Protein AF-A0A842R1Y4-F1 (afdb_monomer)

Mean predicted aligned error: 9.22 Å

Sequence (142 aa):
MKRRVLEKMHEFSFANHLVQVVMKSVEKNNVKKVKSVKVHVGEFTMIIPSFLETCYDIIKVNYPELEESRILMEKIPGKVQCNECGSITEINLGKGSKEPRDNVIPESLARPNIFKCSTCKSADTKIVGGKEVTVKSMLIDE

Nearest PDB structures (foldseek):
  3a43-assembly2_B  TM=8.624E-01  e=9.701E-09  Thermococcus kodakarensis KOD1
  5yy0-assembly1_B  TM=7.751E-01  e=2.664E-09  Thermococcus kodakarensis KOD1
  5yxy-assembly3_F  TM=8.070E-01  e=5.423E-09  Thermococcus kodakarensis KOD1
  6g81-assembly1_A  TM=7.419E-01  e=5.423E-09  Helicobacter pylori J99
  2kdx-assembly1_A  TM=7.499E-01  e=2.910E-08  Helicobacter pylori 26695

Foldseek 3Di:
DPPPPPPPCLLLVVLVVVVVVVVVVCVVVVFQAFAEWEKEAFQQLPDDVVVNQVSNQVVCVVPNNCNNYGYHYDYDFWWKAAPPPRDIDTAHPVVPDPPPVDDDDPPVPPDDLRRADPPPRDNRIDTDDRNDMDTDDIHGDD

Radius of gyration: 19.58 Å; Cα contacts (8 Å, |Δi|>4): 221; chains: 1; bounding box: 54×46×47 Å

pLDDT: mean 82.15, std 18.43, range [34.94, 96.19]

Secondary structure (DSSP, 8-state):
------STTHHHHHHHHHHHHHHHHHHHHT-S-EEEEEEEEEGGG---HHHHHHHHHHHHTT-GGGTT-EEEEEEE-EEEEETTT--EEEE-GGGS----SS----GGG----TTS-TTT--S-EEEEESS-EEEEEEEE--

Structure (mmCIF, N/CA/C/O backbone):
data_AF-A0A842R1Y4-F1
#
_entry.id   AF-A0A842R1Y4-F1
#
loop_
_atom_site.group_PDB
_atom_site.id
_atom_site.type_symbol
_atom_site.label_atom_id
_atom_site.label_alt_id
_atom_site.label_comp_id
_atom_site.label_asym_id
_atom_site.label_entity_id
_atom_site.label_seq_id
_atom_site.pdbx_PDB_ins_code
_atom_site.Cartn_x
_atom_site.Cartn_y
_atom_site.Cartn_z
_atom_site.occupancy
_atom_site.B_iso_or_equiv
_atom_site.auth_seq_id
_atom_site.auth_comp_id
_atom_site.auth_asym_id
_atom_site.auth_atom_id
_atom_site.pdbx_PDB_model_num
ATOM 1 N N . MET A 1 1 ? -3.252 37.605 -6.986 1.00 36.69 1 MET A N 1
ATOM 2 C CA . MET A 1 1 ? -2.570 36.504 -6.263 1.00 36.69 1 MET A CA 1
ATOM 3 C C . MET A 1 1 ? -3.196 35.171 -6.659 1.00 36.69 1 MET A C 1
ATOM 5 O O . MET A 1 1 ? -4.257 34.833 -6.153 1.00 36.69 1 MET A O 1
ATOM 9 N N . LYS A 1 2 ? -2.591 34.426 -7.595 1.00 37.19 2 LYS A N 1
ATOM 10 C CA . LYS A 1 2 ? -3.025 33.052 -7.897 1.00 37.19 2 LYS A CA 1
ATOM 11 C C . LYS A 1 2 ? -2.582 32.170 -6.727 1.00 37.19 2 LYS A C 1
ATOM 13 O O . LYS A 1 2 ? -1.384 31.979 -6.538 1.00 37.19 2 LYS A O 1
ATOM 18 N N . ARG A 1 3 ? -3.526 31.709 -5.898 1.00 40.66 3 ARG A N 1
ATOM 19 C CA . ARG A 1 3 ? -3.245 30.738 -4.830 1.00 40.66 3 ARG A CA 1
ATOM 20 C C . ARG A 1 3 ? -2.780 29.445 -5.493 1.00 40.66 3 ARG A C 1
ATOM 22 O O . ARG A 1 3 ? -3.578 28.703 -6.052 1.00 40.66 3 ARG A O 1
ATOM 29 N N . ARG A 1 4 ? -1.471 29.221 -5.470 1.00 46.91 4 ARG A N 1
ATOM 30 C CA . ARG A 1 4 ? -0.845 27.944 -5.793 1.00 46.91 4 ARG A CA 1
ATOM 31 C C . ARG A 1 4 ? -1.265 26.993 -4.673 1.00 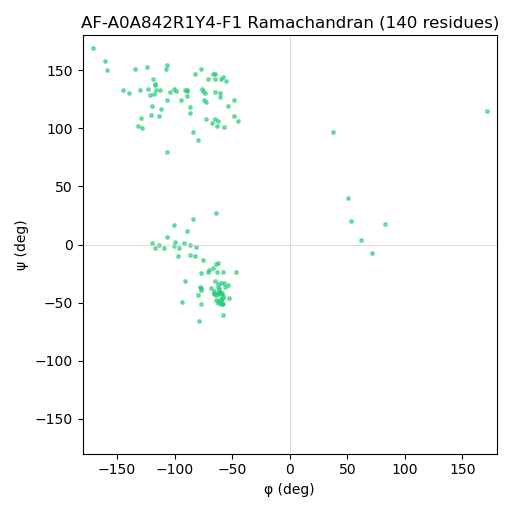46.91 4 ARG A C 1
ATOM 33 O O . ARG A 1 4 ? -0.813 27.164 -3.543 1.00 46.91 4 ARG A O 1
ATOM 40 N N . VAL A 1 5 ? -2.207 26.089 -4.944 1.00 52.72 5 VAL A N 1
ATOM 41 C CA . VAL A 1 5 ? -2.528 25.004 -4.009 1.00 52.72 5 VAL A CA 1
ATOM 42 C C . VAL A 1 5 ? -1.251 24.179 -3.896 1.00 52.72 5 VAL A C 1
ATOM 44 O O . VAL A 1 5 ? -0.810 23.568 -4.863 1.00 52.72 5 VAL A O 1
ATOM 47 N N . LEU A 1 6 ? -0.581 24.310 -2.756 1.00 49.22 6 LEU A N 1
ATOM 48 C CA . LEU A 1 6 ? 0.650 23.605 -2.432 1.00 49.22 6 LEU A CA 1
ATOM 49 C C . LEU A 1 6 ? 0.365 22.101 -2.453 1.00 49.22 6 LEU A C 1
ATOM 51 O O . LEU A 1 6 ? -0.526 21.636 -1.748 1.00 49.22 6 LEU A O 1
ATOM 55 N N . GLU A 1 7 ? 1.157 21.353 -3.218 1.00 45.16 7 GLU A N 1
ATOM 56 C CA . GLU A 1 7 ? 1.141 19.889 -3.383 1.00 45.16 7 GLU A CA 1
ATOM 57 C C . GLU A 1 7 ? 1.475 19.102 -2.091 1.00 45.16 7 GLU A C 1
ATOM 59 O O . GLU A 1 7 ? 1.926 17.966 -2.140 1.00 45.16 7 GLU A O 1
ATOM 64 N N . LYS A 1 8 ? 1.208 19.655 -0.901 1.00 48.69 8 LYS A N 1
ATOM 65 C CA . LYS A 1 8 ? 1.328 18.966 0.398 1.00 48.69 8 LYS A CA 1
ATOM 66 C C . LYS A 1 8 ? 0.087 18.127 0.755 1.00 48.6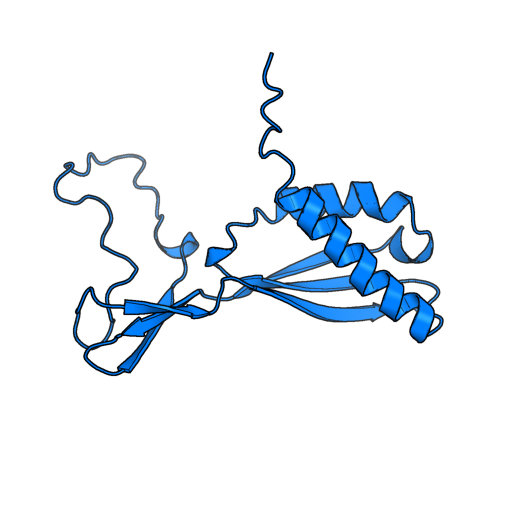9 8 LYS A C 1
ATOM 68 O O . LYS A 1 8 ? -0.156 17.850 1.923 1.00 48.69 8 LYS A O 1
ATOM 73 N N . MET A 1 9 ? -0.709 17.734 -0.241 1.00 66.00 9 MET A N 1
ATOM 74 C CA . MET A 1 9 ? -1.977 17.012 -0.065 1.00 66.00 9 MET A CA 1
ATOM 75 C C . MET A 1 9 ? -2.008 15.629 -0.731 1.00 66.00 9 MET A C 1
ATOM 77 O O . MET A 1 9 ? -3.051 14.989 -0.661 1.00 66.00 9 MET A O 1
ATOM 81 N N . HIS A 1 10 ? -0.933 15.163 -1.386 1.00 80.00 10 HIS A N 1
ATOM 82 C CA . HIS A 1 10 ? -0.920 13.860 -2.079 1.00 80.00 10 HIS A CA 1
ATOM 83 C C . HIS A 1 10 ? -1.256 12.731 -1.098 1.00 80.00 10 HIS A C 1
ATOM 85 O O . HIS A 1 10 ? -2.308 12.108 -1.211 1.00 80.00 10 HIS A O 1
ATOM 91 N N . GLU A 1 11 ? -0.454 12.555 -0.049 1.00 84.69 11 GLU A N 1
ATOM 92 C CA . GLU A 1 11 ? -0.661 11.516 0.964 1.00 84.69 11 GLU A CA 1
ATOM 93 C C . GLU A 1 11 ? -1.903 11.760 1.819 1.00 84.69 11 GLU A C 1
ATOM 95 O O . GLU A 1 11 ? -2.613 10.809 2.133 1.00 84.69 11 GLU A O 1
ATOM 100 N N . PHE A 1 12 ? -2.217 13.013 2.159 1.00 88.44 12 PHE A N 1
ATOM 101 C CA . PHE A 1 12 ? -3.428 13.319 2.926 1.00 88.44 12 PHE A CA 1
ATOM 102 C C . PHE A 1 12 ? -4.698 12.962 2.145 1.00 88.44 12 PHE A C 1
ATOM 104 O O . PHE A 1 12 ? -5.615 12.353 2.690 1.00 88.44 12 PHE A O 1
ATOM 111 N N . SER A 1 13 ? -4.751 13.294 0.850 1.00 87.62 13 SER A N 1
ATOM 112 C CA . SER A 1 13 ? -5.868 12.929 -0.024 1.00 87.62 13 SER A CA 1
ATOM 113 C C . SER A 1 13 ? -6.010 11.410 -0.135 1.00 87.62 13 SER A C 1
ATOM 115 O O . SER A 1 13 ? -7.128 10.898 -0.033 1.00 87.62 13 SER A O 1
ATOM 117 N N . PHE A 1 14 ? -4.890 10.684 -0.245 1.00 88.69 14 PHE A N 1
ATOM 118 C CA . PHE A 1 14 ? -4.890 9.221 -0.209 1.00 88.69 14 PHE A CA 1
ATOM 119 C C . PHE A 1 14 ? -5.394 8.664 1.117 1.00 88.69 14 PHE A C 1
ATOM 121 O O . PHE A 1 14 ? -6.279 7.813 1.105 1.00 88.69 14 PHE A O 1
ATOM 128 N N . ALA A 1 15 ? -4.870 9.139 2.248 1.00 92.31 15 ALA A N 1
ATOM 129 C CA . ALA A 1 15 ? -5.296 8.697 3.571 1.00 92.31 15 ALA A CA 1
ATOM 130 C C . ALA A 1 15 ? -6.792 8.957 3.788 1.00 92.31 15 ALA A C 1
ATOM 132 O O . ALA A 1 15 ? -7.509 8.082 4.267 1.00 92.31 15 ALA A O 1
ATOM 133 N N . ASN A 1 16 ? -7.292 10.114 3.350 1.00 92.25 16 ASN A N 1
ATOM 134 C CA . ASN A 1 16 ? -8.709 10.442 3.438 1.00 92.25 16 ASN A CA 1
ATOM 135 C C . ASN A 1 16 ? -9.559 9.496 2.588 1.00 92.25 16 ASN A C 1
ATOM 137 O O . ASN A 1 16 ? -10.533 8.935 3.080 1.00 92.25 16 ASN A O 1
ATOM 141 N N . HIS A 1 17 ? -9.175 9.255 1.332 1.00 91.50 17 HIS A N 1
ATOM 142 C CA . HIS A 1 17 ? -9.886 8.296 0.486 1.00 91.50 17 HIS A CA 1
ATOM 143 C C . HIS A 1 17 ? -9.846 6.873 1.064 1.00 91.50 17 HIS A C 1
ATOM 145 O O . HIS A 1 17 ? -10.863 6.181 1.061 1.00 91.50 17 HIS A O 1
ATOM 151 N N . LEU A 1 18 ? -8.700 6.453 1.604 1.00 92.75 18 LEU A N 1
ATOM 152 C CA . LEU A 1 18 ? -8.529 5.164 2.267 1.00 92.75 18 LEU A CA 1
ATOM 153 C C . LEU A 1 18 ? -9.501 5.009 3.440 1.00 92.75 18 LEU A C 1
ATOM 155 O O . LEU A 1 18 ? -10.226 4.019 3.488 1.00 92.75 18 LEU A O 1
ATOM 159 N N . VAL A 1 19 ? -9.551 5.988 4.347 1.00 94.88 19 VAL A N 1
ATOM 160 C CA . VAL A 1 19 ? -10.468 5.966 5.495 1.00 94.88 19 VAL A CA 1
ATOM 161 C C . VAL A 1 19 ? -11.919 5.897 5.024 1.00 94.88 19 VAL A C 1
ATOM 163 O O . VAL A 1 19 ? -12.676 5.075 5.524 1.00 94.88 19 VAL A O 1
ATOM 166 N N . GLN A 1 20 ? -12.301 6.657 3.996 1.00 93.81 20 GLN A N 1
ATOM 167 C CA . GLN A 1 20 ? -13.654 6.594 3.427 1.00 93.81 20 GLN A CA 1
ATOM 168 C C . GLN A 1 20 ? -14.004 5.201 2.877 1.00 93.81 20 GLN A C 1
ATOM 170 O O . GLN A 1 20 ? -15.117 4.714 3.066 1.00 93.81 20 GLN A O 1
ATOM 175 N N . VAL A 1 21 ? -13.065 4.534 2.198 1.00 93.19 21 VAL A N 1
ATOM 176 C CA . VAL A 1 21 ? -13.259 3.158 1.706 1.00 93.19 21 VAL A CA 1
ATOM 177 C C . VAL A 1 21 ? -13.385 2.168 2.867 1.00 93.19 21 VAL A C 1
ATOM 179 O O . VAL A 1 21 ? -14.250 1.293 2.828 1.00 93.19 21 VAL A O 1
ATOM 182 N N . VAL A 1 22 ? -12.558 2.318 3.903 1.00 94.06 22 VAL A N 1
ATOM 183 C CA . VAL A 1 22 ? -12.600 1.485 5.113 1.00 94.06 22 VAL A CA 1
ATOM 184 C C . VAL A 1 22 ? -13.933 1.656 5.837 1.00 94.06 22 VAL A C 1
ATOM 186 O O . VAL A 1 22 ? -14.596 0.658 6.110 1.00 94.06 22 VAL A O 1
ATOM 189 N N . MET A 1 23 ? -14.378 2.893 6.064 1.00 94.94 23 MET A N 1
ATOM 190 C CA . MET A 1 23 ? -15.626 3.182 6.775 1.00 94.94 23 MET A CA 1
ATOM 191 C C . MET A 1 23 ? -16.853 2.620 6.060 1.00 94.94 23 MET A C 1
ATOM 193 O O . MET A 1 23 ? -17.697 2.005 6.704 1.00 94.94 23 MET A O 1
ATOM 197 N N . LYS A 1 24 ? -16.901 2.672 4.721 1.00 94.00 24 LYS A N 1
ATOM 198 C CA . LYS A 1 24 ? -17.956 1.985 3.951 1.00 94.00 24 LYS A CA 1
ATOM 199 C C . LYS A 1 24 ? -18.025 0.488 4.253 1.00 94.00 24 LYS A C 1
ATOM 201 O O . LYS A 1 24 ? -19.105 -0.100 4.250 1.00 94.00 24 LYS A O 1
ATOM 206 N N . SER A 1 25 ? -16.879 -0.154 4.481 1.00 91.56 25 SER A N 1
ATOM 207 C CA . SER A 1 25 ? -16.841 -1.564 4.865 1.00 91.56 25 SER A CA 1
ATOM 208 C C . SER A 1 25 ? -17.203 -1.776 6.334 1.00 91.56 25 SER A C 1
ATOM 210 O O . SER A 1 25 ? -17.856 -2.770 6.642 1.00 91.56 25 SER A O 1
ATOM 212 N N . VAL A 1 26 ? -16.791 -0.878 7.229 1.00 93.19 26 VAL A N 1
ATOM 213 C CA . VAL A 1 26 ? -17.151 -0.905 8.656 1.00 93.19 26 VAL A CA 1
ATOM 214 C C . VAL A 1 26 ? -18.668 -0.828 8.817 1.00 93.19 26 VAL A C 1
ATOM 216 O O . VAL A 1 26 ? -19.253 -1.719 9.428 1.00 93.19 26 VAL A O 1
ATOM 219 N N . GLU A 1 27 ? -19.307 0.148 8.168 1.00 93.25 27 GLU A N 1
ATOM 220 C CA . GLU A 1 27 ? -20.762 0.336 8.156 1.00 93.25 27 GLU A CA 1
ATOM 221 C C . GLU A 1 27 ? -21.481 -0.895 7.597 1.00 93.25 27 GLU A C 1
ATOM 223 O O . GLU A 1 27 ? -22.378 -1.448 8.231 1.00 93.25 27 GLU A O 1
ATOM 228 N N . LYS A 1 28 ? -21.044 -1.389 6.429 1.00 93.19 28 LYS A N 1
ATOM 229 C CA . LYS A 1 28 ? -21.662 -2.551 5.774 1.00 93.19 28 LYS A CA 1
ATOM 230 C C . LYS A 1 28 ? -21.629 -3.816 6.638 1.00 93.19 28 LYS A C 1
ATOM 232 O O . LYS A 1 28 ? -22.529 -4.644 6.526 1.00 93.19 28 LYS A O 1
ATOM 237 N N . ASN A 1 29 ? -20.590 -3.990 7.454 1.00 90.50 29 ASN A N 1
ATOM 238 C CA . ASN A 1 29 ? -20.383 -5.194 8.259 1.00 90.50 29 ASN A CA 1
ATOM 239 C C . ASN A 1 29 ? -20.666 -4.979 9.757 1.00 90.50 29 ASN A C 1
ATOM 241 O O . ASN A 1 29 ? -20.428 -5.893 10.538 1.00 90.50 29 ASN A O 1
ATOM 245 N N . ASN A 1 30 ? -21.181 -3.809 10.159 1.00 91.06 30 ASN A N 1
ATOM 246 C CA . ASN A 1 30 ? -21.432 -3.435 11.559 1.00 91.06 30 ASN A CA 1
ATOM 247 C C . ASN A 1 30 ? -20.213 -3.657 12.478 1.00 91.06 30 ASN A C 1
ATOM 249 O O . ASN A 1 30 ? -20.340 -4.133 13.608 1.00 91.06 30 ASN A O 1
ATOM 253 N N . VAL A 1 31 ? -19.017 -3.341 11.978 1.00 92.12 31 VAL A N 1
ATOM 254 C CA . VAL A 1 31 ? -17.763 -3.501 12.725 1.00 92.12 31 VAL A CA 1
ATOM 255 C C . VAL A 1 31 ? -17.674 -2.413 13.790 1.00 92.12 31 VAL A C 1
ATOM 257 O O . VAL A 1 31 ? -17.828 -1.238 13.483 1.00 92.12 31 VAL A O 1
ATOM 260 N N . LYS A 1 32 ? -17.388 -2.789 15.039 1.00 92.19 32 LYS A N 1
ATOM 261 C CA . LYS A 1 32 ? -17.251 -1.824 16.144 1.00 92.19 32 LYS A CA 1
ATOM 262 C C . LYS A 1 32 ? -15.828 -1.315 16.332 1.00 92.19 32 LYS A C 1
ATOM 264 O O . LYS A 1 32 ? -15.640 -0.193 16.788 1.00 92.19 32 LYS A O 1
ATOM 269 N N . LYS A 1 33 ? -14.833 -2.148 16.020 1.00 94.38 33 LYS A N 1
ATOM 270 C CA . LYS A 1 33 ? -13.414 -1.824 16.175 1.00 94.38 33 LYS A CA 1
ATOM 271 C C . LYS A 1 33 ? -12.577 -2.446 15.069 1.00 94.38 33 LYS A C 1
ATOM 273 O O . LYS A 1 33 ? -12.683 -3.639 14.782 1.00 94.38 33 LYS A O 1
ATOM 278 N N . VAL A 1 34 ? -11.696 -1.641 14.489 1.00 95.38 34 VAL A N 1
ATOM 279 C CA . VAL A 1 34 ? -10.677 -2.073 13.532 1.00 95.38 34 VAL A CA 1
ATOM 280 C C . VAL A 1 34 ? -9.317 -2.051 14.223 1.00 95.38 34 VAL A C 1
ATOM 282 O O . VAL A 1 34 ? -8.875 -1.017 14.706 1.00 95.38 34 VAL A O 1
ATOM 285 N N . LYS A 1 35 ? -8.603 -3.179 14.227 1.00 95.69 35 LYS A N 1
ATOM 286 C CA . LYS A 1 35 ? -7.218 -3.257 14.727 1.00 95.69 35 LYS A CA 1
ATOM 287 C C . LYS A 1 35 ? -6.218 -2.741 13.710 1.00 95.69 35 LYS A C 1
ATOM 289 O O . LYS A 1 35 ? -5.262 -2.044 14.046 1.00 95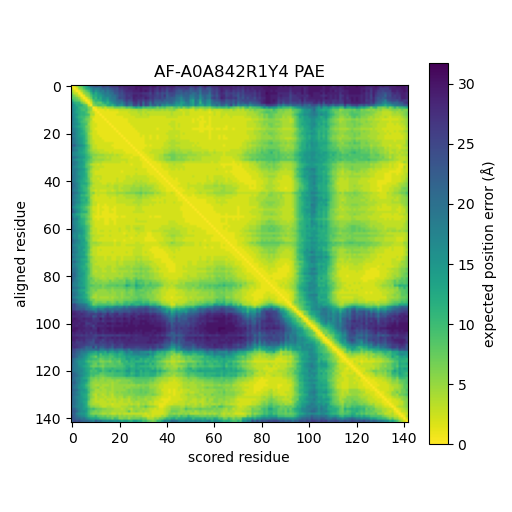.69 35 LYS A O 1
ATOM 294 N N . SER A 1 36 ? -6.390 -3.122 12.447 1.00 95.25 36 SER A N 1
ATOM 295 C CA . SER A 1 36 ? -5.480 -2.668 11.401 1.00 95.25 36 SER A CA 1
ATOM 296 C C . SER A 1 36 ? -6.059 -2.748 10.004 1.00 95.25 36 SER A C 1
ATOM 298 O O . SER A 1 36 ? -6.806 -3.676 9.693 1.00 95.25 36 SER A O 1
ATOM 300 N N . VAL A 1 37 ? -5.598 -1.848 9.140 1.00 95.69 37 VAL A N 1
ATOM 301 C CA . VAL A 1 37 ? -5.909 -1.823 7.710 1.00 95.69 37 VAL A CA 1
ATOM 302 C C . VAL A 1 37 ? -4.645 -2.160 6.926 1.00 95.69 37 VAL A C 1
ATOM 304 O O . VAL A 1 37 ? -3.665 -1.418 6.979 1.00 95.69 37 VAL A O 1
ATOM 307 N N . LYS A 1 38 ? -4.648 -3.275 6.188 1.00 95.25 38 LYS A N 1
ATOM 308 C CA . LYS A 1 38 ? -3.522 -3.660 5.330 1.00 95.25 38 LYS A CA 1
ATOM 309 C C . LYS A 1 38 ? -3.690 -3.069 3.934 1.00 95.25 38 LYS A C 1
ATOM 311 O O . LYS A 1 38 ? -4.719 -3.276 3.288 1.00 95.25 38 LYS A O 1
ATOM 316 N N . VAL A 1 39 ? -2.664 -2.382 3.447 1.00 94.00 39 VAL A N 1
ATOM 317 C CA . VAL A 1 39 ? -2.677 -1.663 2.171 1.00 94.00 39 VAL A CA 1
ATOM 318 C C . VAL A 1 39 ? -1.452 -2.034 1.342 1.00 94.00 39 VAL A C 1
ATOM 320 O O . VAL A 1 39 ? -0.329 -2.045 1.834 1.00 94.00 39 VAL A O 1
ATOM 323 N N . HIS A 1 40 ? -1.667 -2.330 0.064 1.00 93.81 40 HIS A N 1
ATOM 324 C CA . HIS A 1 40 ? -0.605 -2.445 -0.927 1.00 93.81 40 HIS A CA 1
ATOM 325 C C . HIS A 1 40 ? -0.346 -1.087 -1.561 1.00 93.81 40 HIS A C 1
ATOM 327 O O . HIS A 1 40 ? -1.288 -0.426 -1.993 1.00 93.81 40 HIS A O 1
ATOM 333 N N . VAL A 1 41 ? 0.922 -0.701 -1.645 1.00 92.19 41 VAL A N 1
ATOM 334 C CA . VAL A 1 41 ? 1.363 0.575 -2.210 1.00 92.19 41 VAL A CA 1
ATOM 335 C C . VAL A 1 41 ? 2.290 0.285 -3.383 1.00 92.19 41 VAL A C 1
ATOM 337 O O . VAL A 1 41 ? 3.388 -0.236 -3.195 1.00 92.19 41 VAL A O 1
ATOM 340 N N . GLY A 1 42 ? 1.847 0.581 -4.604 1.00 92.00 42 GLY A N 1
ATOM 341 C CA . GLY A 1 42 ? 2.664 0.396 -5.798 1.00 92.00 42 GLY A CA 1
ATOM 342 C C . GLY A 1 42 ? 3.896 1.305 -5.810 1.00 92.00 42 GLY A C 1
ATOM 343 O O . GLY A 1 42 ? 3.828 2.463 -5.399 1.00 92.00 42 GLY A O 1
ATOM 344 N N . GLU A 1 43 ? 5.023 0.801 -6.309 1.00 90.88 43 GLU A N 1
ATOM 345 C CA . GLU A 1 43 ? 6.310 1.509 -6.295 1.00 90.88 43 GLU A CA 1
ATOM 346 C C . GLU A 1 43 ? 6.271 2.882 -6.994 1.00 90.88 43 GLU A C 1
ATOM 348 O O . GLU A 1 43 ? 6.930 3.828 -6.566 1.00 90.88 43 GLU A O 1
ATOM 353 N N . PHE A 1 44 ? 5.461 3.024 -8.045 1.00 90.19 44 PHE A N 1
ATOM 354 C CA . PHE A 1 44 ? 5.324 4.261 -8.819 1.00 90.19 44 PHE A CA 1
ATOM 355 C C . PHE A 1 44 ? 4.298 5.242 -8.246 1.00 90.19 44 PHE A C 1
ATOM 357 O O . PHE A 1 44 ? 4.126 6.325 -8.802 1.00 90.19 44 PHE A O 1
ATOM 364 N N . THR A 1 45 ? 3.636 4.909 -7.134 1.00 88.50 45 THR A N 1
ATOM 365 C CA . THR A 1 45 ? 2.801 5.872 -6.391 1.00 88.50 45 THR A CA 1
ATOM 366 C C . THR A 1 45 ? 3.644 6.944 -5.698 1.00 88.50 45 THR A C 1
ATOM 368 O O . THR A 1 45 ? 3.130 8.016 -5.379 1.00 88.50 45 THR A O 1
ATOM 371 N N . MET A 1 46 ? 4.929 6.639 -5.456 1.00 84.12 46 MET A N 1
ATOM 372 C CA . MET A 1 46 ? 5.891 7.473 -4.726 1.00 84.12 46 MET A CA 1
ATOM 373 C C . MET A 1 46 ? 5.410 7.906 -3.334 1.00 84.12 46 MET A C 1
ATOM 375 O O . MET A 1 46 ? 5.944 8.850 -2.761 1.00 84.12 46 MET A O 1
ATOM 379 N N . ILE A 1 47 ? 4.433 7.191 -2.772 1.00 87.31 47 ILE A N 1
ATOM 380 C CA . ILE A 1 47 ? 3.916 7.458 -1.435 1.00 87.31 47 ILE A CA 1
ATOM 381 C C . ILE A 1 47 ? 5.015 7.206 -0.408 1.00 87.31 47 ILE A C 1
ATOM 383 O O . ILE A 1 47 ? 5.659 6.149 -0.395 1.00 87.31 47 ILE A O 1
ATOM 387 N N . ILE A 1 48 ? 5.184 8.176 0.487 1.00 87.25 48 ILE A N 1
ATOM 388 C CA . ILE A 1 48 ? 6.071 8.070 1.640 1.00 87.25 48 ILE A CA 1
ATOM 389 C C . ILE A 1 48 ? 5.289 7.409 2.788 1.00 87.25 48 ILE A C 1
ATOM 391 O O . ILE A 1 48 ? 4.363 8.029 3.315 1.00 87.25 48 ILE A O 1
ATOM 395 N N . PRO A 1 49 ? 5.643 6.177 3.216 1.00 87.94 49 PRO A N 1
ATOM 396 C CA . PRO A 1 49 ? 4.843 5.429 4.187 1.00 87.94 49 PRO A CA 1
ATOM 397 C C . PRO A 1 49 ? 4.632 6.161 5.516 1.00 87.94 49 PRO A C 1
ATOM 399 O O . PRO A 1 49 ? 3.506 6.240 5.993 1.00 87.94 49 PRO A O 1
ATOM 402 N N . SER A 1 50 ? 5.683 6.768 6.074 1.00 89.25 50 SER A N 1
ATOM 403 C CA . SER A 1 50 ? 5.595 7.496 7.348 1.00 89.25 50 SER A CA 1
ATOM 404 C C . SER A 1 50 ? 4.652 8.699 7.281 1.00 89.25 50 SER A C 1
ATOM 406 O O . SER A 1 50 ? 3.961 9.011 8.251 1.00 89.25 50 SER A O 1
ATOM 408 N N . PHE A 1 51 ? 4.585 9.372 6.130 1.00 91.25 51 PHE A N 1
ATOM 409 C CA . PHE A 1 51 ? 3.694 10.512 5.960 1.00 91.25 51 PHE A CA 1
ATOM 410 C C . PHE A 1 51 ? 2.244 10.072 5.739 1.00 91.25 51 PHE A C 1
ATOM 412 O O . PHE A 1 51 ? 1.335 10.696 6.287 1.00 91.25 51 PHE A O 1
ATOM 419 N N . LEU A 1 52 ? 2.022 8.960 5.023 1.00 91.56 52 LEU A N 1
ATOM 420 C CA . LEU A 1 52 ? 0.692 8.359 4.908 1.00 91.56 52 LEU A CA 1
ATOM 421 C C . LEU A 1 52 ? 0.165 7.892 6.271 1.00 91.56 52 LEU A C 1
ATOM 423 O O . LEU A 1 52 ? -0.993 8.149 6.580 1.00 91.56 52 LEU A O 1
ATOM 427 N N . GLU A 1 53 ? 1.009 7.259 7.088 1.00 93.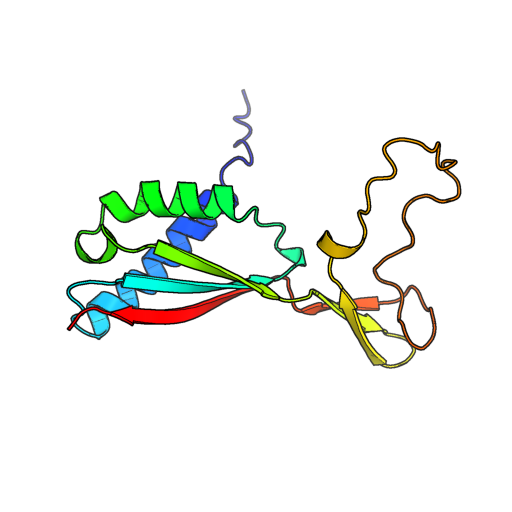31 53 GLU A N 1
ATOM 428 C CA . GLU A 1 53 ? 0.675 6.854 8.460 1.00 93.31 53 GLU A CA 1
ATOM 429 C C . GLU A 1 53 ? 0.290 8.060 9.321 1.00 93.31 53 GLU A C 1
ATOM 431 O O . GLU A 1 53 ? -0.782 8.071 9.917 1.00 93.31 53 GLU A O 1
ATOM 436 N N . THR A 1 54 ? 1.083 9.134 9.270 1.00 93.50 54 THR A N 1
ATOM 437 C CA . THR A 1 54 ? 0.770 10.385 9.983 1.00 93.50 54 THR A CA 1
ATOM 438 C C . THR A 1 54 ? -0.582 10.956 9.548 1.00 93.50 54 THR A C 1
ATOM 440 O O . THR A 1 54 ? -1.399 11.354 10.375 1.00 93.50 54 THR A O 1
ATOM 443 N N . CYS A 1 55 ? -0.846 10.998 8.240 1.00 94.19 55 CYS A N 1
ATOM 444 C CA . CYS A 1 55 ? -2.114 11.496 7.714 1.00 94.19 55 CYS A CA 1
ATOM 445 C C . CYS A 1 55 ? -3.292 10.599 8.121 1.00 94.19 55 CYS A C 1
ATOM 447 O O . CYS A 1 55 ? -4.353 11.114 8.470 1.00 94.19 55 CYS A O 1
ATOM 449 N N . TYR A 1 56 ? -3.105 9.278 8.110 1.00 95.06 56 TYR A N 1
ATOM 450 C CA . TYR A 1 56 ? -4.094 8.316 8.591 1.00 95.06 56 TYR A CA 1
ATOM 451 C C . TYR A 1 56 ? -4.429 8.555 10.066 1.00 95.06 56 TYR A C 1
ATOM 453 O O . TYR A 1 56 ? -5.606 8.666 10.405 1.00 95.06 56 TYR A O 1
ATOM 461 N N . ASP A 1 57 ? -3.417 8.723 10.920 1.00 95.00 57 ASP A N 1
ATOM 462 C CA . ASP A 1 57 ? -3.597 8.989 12.349 1.00 95.00 57 ASP A CA 1
ATOM 463 C C . ASP A 1 57 ? -4.324 10.309 12.622 1.00 95.00 57 ASP A C 1
ATOM 465 O O . ASP A 1 57 ? -5.157 10.376 13.520 1.00 95.00 57 ASP A O 1
ATOM 469 N N . ILE A 1 58 ? -4.078 11.347 11.820 1.00 94.69 58 ILE A N 1
ATOM 470 C CA . ILE A 1 58 ? -4.812 12.616 11.927 1.00 94.69 58 ILE A CA 1
ATOM 471 C C . ILE A 1 58 ? -6.294 12.428 11.575 1.00 94.69 58 ILE A C 1
ATOM 473 O O . ILE A 1 58 ? -7.171 12.989 12.231 1.00 94.69 58 ILE A O 1
ATOM 477 N N . ILE A 1 59 ? -6.594 11.660 10.526 1.00 94.44 59 ILE A N 1
ATOM 478 C CA . ILE A 1 59 ? -7.966 11.503 10.028 1.00 94.44 59 ILE A CA 1
ATOM 479 C C . ILE A 1 59 ? -8.776 10.555 10.921 1.00 94.44 59 ILE A C 1
ATOM 481 O O . ILE A 1 59 ? -9.950 10.836 11.178 1.00 94.44 59 ILE A O 1
ATOM 485 N N . LYS A 1 60 ? -8.166 9.465 11.413 1.00 94.75 60 LYS A N 1
ATOM 486 C CA . LYS A 1 60 ? -8.856 8.402 12.163 1.00 94.75 60 LYS A CA 1
ATOM 487 C C . LYS A 1 60 ? -9.470 8.880 13.482 1.00 94.75 60 LYS A C 1
ATOM 489 O O . LYS A 1 60 ? -10.441 8.287 13.922 1.00 94.75 60 LYS A O 1
ATOM 494 N N . VAL A 1 61 ? -8.972 9.973 14.070 1.00 94.31 61 VAL A N 1
ATOM 495 C CA . VAL A 1 61 ? -9.523 10.578 15.303 1.00 94.31 61 VAL A CA 1
ATOM 496 C C . VAL A 1 61 ? -10.998 10.976 15.152 1.00 94.31 61 VAL A C 1
ATOM 498 O O . VAL A 1 61 ? -11.727 11.039 16.135 1.00 94.31 61 VAL A O 1
ATOM 501 N N . ASN A 1 62 ? -11.470 11.201 13.923 1.00 94.75 62 ASN A N 1
ATOM 502 C CA . ASN A 1 62 ? -12.877 11.514 13.664 1.00 94.75 62 ASN A CA 1
ATOM 503 C C . ASN A 1 62 ? -13.788 10.271 13.624 1.00 94.75 62 ASN A C 1
ATOM 505 O O . ASN A 1 62 ? -14.991 10.417 13.420 1.00 94.75 62 ASN A O 1
ATOM 509 N N . TYR A 1 63 ? -13.227 9.068 13.783 1.00 95.56 63 TYR A N 1
ATOM 510 C CA . TYR A 1 63 ? -13.911 7.787 13.612 1.00 95.56 63 TYR A CA 1
ATOM 511 C C . TYR A 1 63 ? -13.615 6.863 14.804 1.00 95.56 63 TYR A C 1
ATOM 513 O O . TYR A 1 63 ? -12.538 6.262 14.854 1.00 95.56 63 TYR A O 1
ATOM 521 N N . PRO A 1 64 ? -14.550 6.719 15.761 1.00 95.06 64 PRO A N 1
ATOM 522 C CA . PRO A 1 64 ? -14.358 5.884 16.949 1.00 95.06 64 PRO A CA 1
ATOM 523 C C . PRO A 1 64 ? -13.949 4.436 16.637 1.00 95.06 64 PRO A C 1
ATOM 525 O O . PRO A 1 64 ? -13.128 3.849 17.334 1.00 95.06 64 PRO A O 1
ATOM 528 N N . GLU A 1 65 ? -14.459 3.863 15.546 1.00 95.69 65 GLU A N 1
ATOM 529 C CA . GLU A 1 65 ? -14.167 2.493 15.111 1.00 95.69 65 GLU A CA 1
ATOM 530 C C . GLU A 1 65 ? -12.707 2.308 14.668 1.00 95.69 65 GLU A C 1
ATOM 532 O O . GLU A 1 65 ? -12.209 1.178 14.613 1.00 95.69 65 GLU A O 1
ATOM 537 N N . LEU A 1 66 ? -12.021 3.408 14.337 1.00 96.19 66 LEU A N 1
ATOM 538 C CA . LEU A 1 66 ? -10.643 3.438 13.851 1.00 96.19 66 LEU A CA 1
ATOM 539 C C . LEU A 1 66 ? -9.651 4.020 14.865 1.00 96.19 66 LEU A C 1
ATOM 541 O O . LEU A 1 66 ? -8.458 4.034 14.564 1.00 96.19 66 LEU A O 1
ATOM 545 N N . GLU A 1 67 ? -10.094 4.487 16.032 1.00 93.75 67 GLU A N 1
ATOM 546 C CA . GLU A 1 67 ? -9.268 5.229 16.997 1.00 93.75 67 GLU 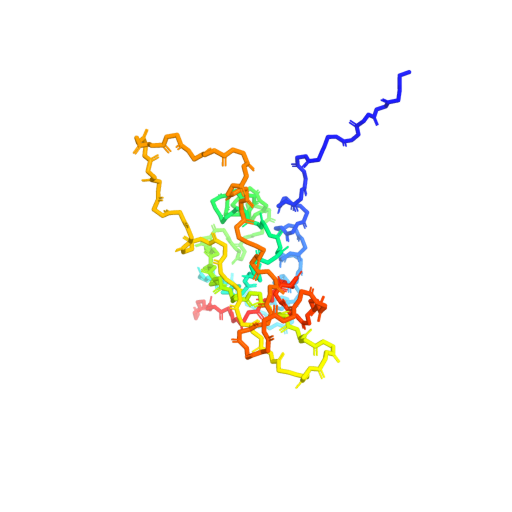A CA 1
ATOM 547 C C . GLU A 1 67 ? -7.969 4.486 17.363 1.00 93.75 67 GLU A C 1
ATOM 549 O O . GLU A 1 67 ? -6.872 5.042 17.288 1.00 93.75 67 GLU A O 1
ATOM 554 N N . GLU A 1 68 ? -8.077 3.189 17.655 1.00 93.19 68 GLU A N 1
ATOM 555 C CA . GLU A 1 68 ? -6.947 2.320 18.020 1.00 93.19 68 GLU A CA 1
ATOM 556 C C . GLU A 1 68 ? -6.318 1.607 16.809 1.00 93.19 68 GLU A C 1
ATOM 558 O O . GLU A 1 68 ? -5.379 0.817 16.944 1.00 93.19 68 GLU A O 1
ATOM 563 N N . SER A 1 69 ? -6.827 1.869 15.604 1.00 95.94 69 SER A N 1
ATOM 564 C CA . SER A 1 69 ? -6.385 1.184 14.394 1.00 95.94 69 SER A CA 1
ATOM 565 C C . SER A 1 69 ? -5.038 1.711 13.899 1.00 95.94 69 SER A C 1
ATOM 567 O O . SER A 1 69 ? -4.705 2.890 14.051 1.00 95.94 69 SER A O 1
ATOM 569 N N . ARG A 1 70 ? -4.278 0.843 13.227 1.00 94.94 70 ARG A N 1
ATOM 570 C CA . ARG A 1 70 ? -3.048 1.211 12.507 1.00 94.94 70 ARG A CA 1
ATOM 571 C C . ARG A 1 70 ? -3.094 0.804 11.041 1.00 94.94 70 ARG A C 1
ATOM 573 O O . ARG A 1 70 ? -3.728 -0.189 10.678 1.00 94.94 70 ARG A O 1
ATOM 580 N N . ILE A 1 71 ? -2.360 1.519 10.200 1.00 94.81 71 ILE A N 1
ATOM 581 C CA . ILE A 1 71 ? -2.176 1.145 8.799 1.00 94.81 71 ILE A CA 1
ATOM 582 C C . ILE A 1 71 ? -0.930 0.261 8.642 1.00 94.81 71 ILE A C 1
ATOM 584 O O . ILE A 1 71 ? 0.137 0.561 9.165 1.00 94.81 71 ILE A O 1
ATOM 588 N N . LEU A 1 72 ? -1.060 -0.848 7.915 1.00 94.38 72 LEU A N 1
ATOM 589 C CA . LEU A 1 72 ? 0.042 -1.750 7.580 1.00 94.38 72 LEU A CA 1
ATOM 590 C C . LEU A 1 72 ? 0.288 -1.692 6.074 1.00 94.38 72 LEU A C 1
ATOM 592 O O . LEU A 1 72 ? -0.537 -2.157 5.289 1.00 94.38 72 LEU A O 1
ATOM 596 N N . MET A 1 73 ? 1.420 -1.124 5.667 1.00 92.62 73 MET A N 1
ATOM 597 C CA . MET A 1 73 ? 1.752 -0.923 4.256 1.00 92.62 73 MET A CA 1
ATOM 598 C C . MET A 1 73 ? 2.717 -1.984 3.734 1.00 92.62 73 MET A C 1
ATOM 600 O O . MET A 1 73 ? 3.752 -2.254 4.339 1.00 92.62 73 MET A O 1
ATOM 604 N N . GLU A 1 74 ? 2.406 -2.534 2.564 1.00 92.12 74 GLU A N 1
ATOM 605 C CA . GLU A 1 74 ? 3.273 -3.441 1.815 1.00 92.12 74 GLU A CA 1
ATOM 606 C C . GLU A 1 74 ? 3.581 -2.829 0.446 1.00 92.12 74 GLU A C 1
ATOM 608 O O . GLU A 1 74 ? 2.674 -2.560 -0.345 1.00 92.12 74 GLU A O 1
ATOM 613 N N . LYS A 1 75 ? 4.864 -2.572 0.166 1.00 90.31 75 LYS A N 1
ATOM 614 C CA . LYS A 1 75 ? 5.281 -2.051 -1.138 1.00 90.31 75 LYS A CA 1
ATOM 615 C C . LYS A 1 75 ? 5.252 -3.150 -2.190 1.00 90.31 75 LYS A C 1
ATOM 617 O O . LYS A 1 75 ? 5.805 -4.225 -1.976 1.00 90.31 75 LYS A O 1
ATOM 622 N N . ILE A 1 76 ? 4.652 -2.846 -3.335 1.00 93.00 76 ILE A N 1
ATOM 623 C CA . ILE A 1 76 ? 4.548 -3.760 -4.472 1.00 93.00 76 ILE A CA 1
ATOM 624 C C . ILE A 1 76 ? 5.389 -3.217 -5.623 1.00 93.00 76 ILE A C 1
ATOM 626 O O . ILE A 1 76 ? 5.271 -2.029 -5.935 1.00 93.00 76 ILE A O 1
ATOM 630 N N . PRO A 1 77 ? 6.215 -4.058 -6.273 1.00 91.81 77 PRO A N 1
ATOM 631 C CA . PRO A 1 77 ? 7.073 -3.609 -7.356 1.00 91.81 77 PRO A CA 1
ATOM 632 C C . PRO A 1 77 ? 6.269 -2.974 -8.490 1.00 91.81 77 PRO A C 1
ATOM 634 O O . PRO A 1 77 ? 5.175 -3.419 -8.850 1.00 91.81 77 PRO A O 1
ATOM 637 N N . GLY A 1 78 ? 6.862 -1.952 -9.095 1.00 92.88 78 GLY A N 1
ATOM 638 C CA . GLY A 1 78 ? 6.404 -1.408 -10.360 1.00 92.88 7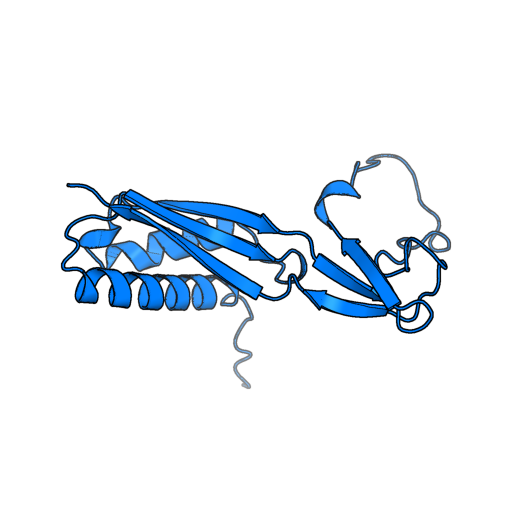8 GLY A CA 1
ATOM 639 C C . GLY A 1 78 ? 6.571 -2.439 -11.467 1.00 92.88 78 GLY A C 1
ATOM 640 O O . GLY A 1 78 ? 7.510 -3.227 -11.441 1.00 92.88 78 GLY A O 1
ATOM 641 N N . LYS A 1 79 ? 5.681 -2.452 -12.455 1.00 93.44 79 LYS A N 1
ATOM 642 C CA . LYS A 1 79 ? 5.785 -3.370 -13.595 1.00 93.44 79 LYS A CA 1
ATOM 643 C C . LYS A 1 79 ? 5.868 -2.582 -14.883 1.00 93.44 79 LYS A C 1
ATOM 645 O O . LYS A 1 79 ? 5.010 -1.740 -15.147 1.00 93.44 79 LYS A O 1
ATOM 650 N N . VAL A 1 80 ? 6.872 -2.884 -15.698 1.00 93.50 80 VAL A N 1
ATOM 651 C CA . VAL A 1 80 ? 6.972 -2.375 -17.067 1.00 93.50 80 VAL A CA 1
ATOM 652 C C . VAL A 1 80 ? 6.923 -3.512 -18.066 1.00 93.50 80 VAL A C 1
ATOM 654 O O . VAL A 1 80 ? 7.533 -4.553 -17.853 1.00 93.50 80 VAL A O 1
ATOM 657 N N . GLN A 1 81 ? 6.190 -3.314 -19.153 1.00 94.88 81 GLN A N 1
ATOM 658 C CA . GLN A 1 81 ? 6.126 -4.229 -20.279 1.00 94.88 81 GLN A CA 1
ATOM 659 C C . GLN A 1 81 ? 6.947 -3.656 -21.429 1.00 94.88 81 GLN A C 1
ATOM 661 O O . GLN A 1 81 ? 6.778 -2.492 -21.786 1.00 94.88 81 GLN A O 1
ATOM 666 N N . CYS A 1 82 ? 7.819 -4.467 -22.019 1.00 95.19 82 CYS A N 1
ATOM 667 C CA . CYS A 1 82 ? 8.547 -4.083 -23.221 1.00 95.19 82 CYS A CA 1
ATOM 668 C C . CYS A 1 82 ? 7.647 -4.156 -24.455 1.00 95.19 82 CYS A C 1
ATOM 670 O O . CYS A 1 82 ? 6.957 -5.157 -24.647 1.00 95.19 82 CYS A O 1
ATOM 672 N N . ASN A 1 83 ? 7.678 -3.121 -25.293 1.00 94.12 83 ASN A N 1
ATOM 673 C CA . ASN A 1 83 ? 6.923 -3.106 -26.546 1.00 94.12 83 ASN A CA 1
ATOM 674 C C . ASN A 1 83 ? 7.595 -3.955 -27.642 1.00 94.12 83 ASN A C 1
ATOM 676 O O . ASN A 1 83 ? 6.896 -4.473 -28.503 1.00 94.12 83 ASN A O 1
ATOM 680 N N . GLU A 1 84 ? 8.913 -4.175 -27.558 1.00 94.50 84 GLU A N 1
ATOM 681 C CA . GLU A 1 84 ? 9.677 -4.984 -28.523 1.00 94.50 84 GLU A CA 1
ATOM 682 C C . GLU A 1 84 ? 9.490 -6.495 -28.317 1.00 94.50 84 GLU A C 1
ATOM 684 O O . GLU A 1 84 ? 9.182 -7.229 -29.249 1.00 94.50 84 GLU A O 1
ATOM 689 N N . CYS A 1 85 ? 9.682 -6.992 -27.088 1.00 94.81 85 CYS A N 1
ATOM 690 C CA . CYS A 1 85 ? 9.663 -8.437 -26.805 1.00 94.81 85 CYS A CA 1
ATOM 691 C C . CYS A 1 85 ? 8.489 -8.890 -25.925 1.00 94.81 85 CYS A C 1
ATOM 693 O O . CYS A 1 85 ? 8.410 -10.061 -25.554 1.00 94.81 85 CYS A O 1
ATOM 695 N N . GLY A 1 86 ? 7.616 -7.971 -25.504 1.00 93.69 86 GLY A N 1
ATOM 696 C CA . GLY A 1 86 ? 6.438 -8.266 -24.680 1.00 93.69 86 GLY A CA 1
ATOM 697 C C . GLY A 1 86 ? 6.716 -8.647 -23.220 1.00 93.69 86 GLY A C 1
ATOM 698 O O . GLY A 1 86 ? 5.769 -8.756 -22.441 1.00 93.69 86 GLY A O 1
ATOM 699 N N . SER A 1 87 ? 7.979 -8.841 -22.820 1.00 94.81 87 SER A N 1
ATOM 700 C CA . SER A 1 87 ? 8.343 -9.276 -21.463 1.00 94.81 87 SER A CA 1
ATOM 701 C C . SER A 1 87 ? 8.020 -8.219 -20.403 1.00 94.81 87 SER A C 1
ATOM 703 O O . SER A 1 87 ? 8.165 -7.019 -20.647 1.00 94.81 87 SER A O 1
ATOM 705 N N . ILE A 1 88 ? 7.646 -8.675 -19.202 1.00 93.94 88 ILE A N 1
ATOM 706 C CA . ILE A 1 88 ? 7.389 -7.820 -18.036 1.00 93.94 88 ILE A CA 1
ATOM 707 C C . ILE A 1 88 ? 8.618 -7.810 -17.124 1.00 93.94 88 ILE A C 1
ATOM 709 O O . ILE A 1 88 ? 9.167 -8.858 -16.798 1.00 93.94 88 ILE A O 1
ATOM 713 N N . THR A 1 89 ? 9.049 -6.621 -16.709 1.00 91.50 89 THR A N 1
ATOM 714 C CA . THR A 1 89 ? 10.141 -6.406 -15.753 1.00 91.50 89 THR A CA 1
ATOM 715 C C . THR A 1 89 ? 9.598 -5.733 -14.495 1.00 91.50 89 THR A C 1
ATOM 717 O O . THR A 1 89 ? 8.844 -4.761 -14.582 1.00 91.50 89 THR A O 1
ATOM 720 N N . GLU A 1 90 ? 9.978 -6.253 -13.328 1.00 92.44 90 GLU A N 1
ATOM 721 C CA . GLU A 1 90 ? 9.634 -5.673 -12.029 1.00 92.44 90 GLU A CA 1
ATOM 722 C C . GLU A 1 90 ? 10.680 -4.644 -11.583 1.00 92.44 90 GLU A C 1
ATOM 724 O O . GLU A 1 90 ? 11.883 -4.899 -11.632 1.00 92.44 90 GLU A O 1
ATOM 729 N N . ILE A 1 91 ? 10.217 -3.483 -11.123 1.00 87.44 91 ILE A N 1
ATOM 730 C CA . ILE A 1 91 ? 11.019 -2.319 -10.750 1.00 87.44 91 ILE A CA 1
ATOM 731 C C . ILE A 1 91 ? 10.817 -2.014 -9.266 1.00 87.44 91 ILE A C 1
ATOM 733 O O . ILE A 1 91 ? 9.689 -1.880 -8.798 1.00 87.44 91 ILE A O 1
ATOM 737 N N . ASN A 1 92 ? 11.923 -1.864 -8.536 1.00 85.94 92 ASN A N 1
ATOM 738 C CA . ASN A 1 92 ? 11.946 -1.455 -7.130 1.00 85.94 92 ASN A CA 1
ATOM 739 C C . ASN A 1 92 ? 12.929 -0.281 -6.980 1.00 85.94 92 ASN A C 1
ATOM 741 O O . ASN A 1 92 ? 14.140 -0.482 -7.085 1.00 85.94 92 ASN A O 1
ATOM 745 N N . LEU A 1 93 ? 12.436 0.933 -6.734 1.00 75.75 93 LEU A N 1
ATOM 746 C CA . LEU A 1 93 ? 13.228 2.165 -6.620 1.00 75.75 93 LEU A CA 1
ATOM 747 C C . LEU A 1 93 ? 14.062 2.202 -5.325 1.00 75.75 93 LEU A C 1
ATOM 749 O O . LEU A 1 93 ? 15.105 2.847 -5.290 1.00 75.75 93 LEU A O 1
ATOM 753 N N . GLY A 1 94 ? 13.664 1.459 -4.285 1.00 62.84 94 GLY A N 1
ATOM 754 C CA . GLY A 1 94 ? 14.360 1.412 -2.987 1.00 62.84 94 GLY A CA 1
ATOM 755 C C . GLY A 1 94 ? 15.572 0.471 -2.873 1.00 62.84 94 GLY A C 1
ATOM 756 O O . GLY A 1 94 ? 16.288 0.535 -1.880 1.00 62.84 94 GLY A O 1
ATOM 757 N N . LYS A 1 95 ? 15.831 -0.409 -3.853 1.00 52.16 95 LYS A N 1
ATOM 758 C CA . LYS A 1 95 ? 16.970 -1.361 -3.812 1.00 52.16 95 LYS A CA 1
ATOM 759 C C . LYS A 1 95 ? 18.189 -0.904 -4.631 1.00 52.16 95 LYS A C 1
ATOM 761 O O . LYS A 1 95 ? 19.175 -1.629 -4.711 1.00 52.16 95 LYS A O 1
ATOM 766 N N . GLY A 1 96 ? 18.121 0.288 -5.233 1.00 43.94 96 GLY A N 1
ATOM 767 C CA . GLY A 1 96 ? 19.174 0.855 -6.085 1.00 43.94 96 GLY A CA 1
ATOM 768 C C . GLY A 1 96 ? 20.126 1.834 -5.391 1.00 43.94 96 GLY A C 1
ATOM 769 O O . GLY A 1 96 ? 21.149 2.182 -5.969 1.00 43.94 96 GLY A O 1
ATOM 770 N N . SER A 1 97 ? 19.831 2.264 -4.161 1.00 41.34 97 SER A N 1
ATOM 771 C CA . SER A 1 97 ? 20.699 3.142 -3.375 1.00 41.34 97 SER A CA 1
ATOM 772 C C . SER A 1 97 ? 21.377 2.357 -2.251 1.00 41.34 97 SER A C 1
ATOM 774 O O . SER A 1 97 ? 21.016 2.468 -1.082 1.00 41.34 97 SER A O 1
ATOM 776 N N . LYS A 1 98 ? 22.438 1.614 -2.579 1.00 36.25 98 LYS A N 1
ATOM 777 C CA . LYS A 1 98 ? 23.617 1.793 -1.729 1.00 36.25 98 LYS A CA 1
ATOM 778 C C . LYS A 1 98 ? 24.021 3.237 -1.988 1.00 36.25 98 LYS A C 1
ATOM 780 O O . LYS A 1 98 ? 24.421 3.524 -3.107 1.00 36.25 98 LYS A O 1
ATOM 785 N N . GLU A 1 99 ? 23.816 4.149 -1.044 1.00 34.94 99 GLU A N 1
ATOM 786 C CA . GLU A 1 99 ? 24.531 5.424 -1.099 1.00 34.94 99 GLU A CA 1
ATOM 787 C C . GLU A 1 99 ? 26.027 5.088 -1.202 1.00 34.94 99 GLU A C 1
ATOM 789 O O . GLU A 1 99 ? 26.552 4.453 -0.285 1.00 34.94 99 GLU A O 1
ATOM 794 N N . PRO A 1 100 ? 26.756 5.474 -2.258 1.00 39.28 100 PRO A N 1
ATOM 795 C CA . PRO A 1 100 ? 28.166 5.744 -2.099 1.00 39.28 100 PRO A CA 1
ATOM 796 C C . PRO A 1 100 ? 28.219 7.188 -1.596 1.00 39.28 100 PRO A C 1
ATOM 798 O O . PRO A 1 100 ? 28.102 8.122 -2.386 1.00 39.28 100 PRO A O 1
ATOM 801 N N . ARG A 1 101 ? 28.321 7.395 -0.277 1.00 45.09 101 ARG A N 1
ATOM 802 C CA . ARG A 1 101 ? 28.594 8.749 0.244 1.00 45.09 101 ARG A CA 1
ATOM 803 C C . ARG A 1 101 ? 29.945 9.284 -0.223 1.00 45.09 101 ARG A C 1
ATOM 805 O O . ARG A 1 101 ? 30.119 10.491 -0.244 1.00 45.09 101 ARG A O 1
ATOM 812 N N . ASP A 1 102 ? 30.809 8.412 -0.725 1.00 39.78 102 ASP A N 1
ATOM 813 C CA . ASP A 1 102 ? 32.035 8.778 -1.407 1.00 39.78 102 ASP A CA 1
ATOM 814 C C . ASP A 1 102 ? 32.069 8.036 -2.744 1.00 39.78 102 ASP A C 1
ATOM 816 O O . ASP A 1 102 ? 32.290 6.828 -2.779 1.00 39.78 102 ASP A O 1
ATOM 820 N N . ASN A 1 103 ? 31.727 8.724 -3.835 1.00 45.03 103 ASN A N 1
ATOM 821 C CA . ASN A 1 103 ? 32.409 8.638 -5.131 1.00 45.03 103 ASN A CA 1
ATOM 822 C C . ASN A 1 103 ? 31.613 9.401 -6.190 1.00 45.03 103 ASN A C 1
ATOM 824 O O . ASN A 1 103 ? 30.499 9.036 -6.562 1.00 45.03 103 ASN A O 1
ATOM 828 N N . VAL A 1 104 ? 32.249 10.463 -6.678 1.00 47.12 104 VAL A N 1
ATOM 829 C CA . VAL A 1 104 ? 31.886 11.251 -7.855 1.00 47.12 104 VAL A CA 1
ATOM 830 C C . VAL A 1 104 ? 31.522 10.308 -9.001 1.00 47.12 104 VAL A C 1
ATOM 832 O O . VAL A 1 104 ? 32.390 9.677 -9.601 1.00 47.12 104 VAL A O 1
ATOM 835 N N . ILE A 1 105 ? 30.231 10.199 -9.304 1.00 48.00 105 ILE A N 1
ATOM 836 C CA . ILE A 1 105 ? 29.770 9.551 -10.529 1.00 48.00 105 ILE A CA 1
ATOM 837 C C . ILE A 1 105 ? 29.779 10.643 -11.604 1.00 48.00 105 ILE A C 1
ATOM 839 O O . ILE A 1 105 ? 29.080 11.643 -11.422 1.00 48.00 105 ILE A O 1
ATOM 843 N N . PRO A 1 106 ? 30.563 10.525 -12.690 1.00 49.78 106 PRO A N 1
ATOM 844 C CA . PRO A 1 106 ? 30.507 11.503 -13.768 1.00 49.78 106 PRO A CA 1
ATOM 845 C C . PRO A 1 106 ? 29.090 11.546 -14.357 1.00 49.78 106 PRO A C 1
ATOM 847 O O . PRO A 1 106 ? 28.444 10.509 -14.502 1.00 49.78 106 PRO A O 1
ATOM 850 N N . GLU A 1 107 ? 28.625 12.745 -14.718 1.00 47.00 107 GLU A N 1
ATOM 851 C CA . GLU A 1 107 ? 27.306 13.045 -15.315 1.00 47.00 107 GLU A CA 1
ATOM 852 C C . GLU A 1 107 ? 26.935 12.091 -16.481 1.00 47.00 107 GLU A C 1
ATOM 854 O O . GLU A 1 107 ? 25.767 11.853 -16.768 1.00 47.00 107 GLU A O 1
ATOM 859 N N . SER A 1 108 ? 27.928 11.477 -17.134 1.00 44.41 108 SER A N 1
ATOM 860 C CA . SER A 1 108 ? 27.788 10.493 -18.218 1.00 44.41 108 SER A CA 1
ATOM 861 C C . SER A 1 108 ? 27.348 9.080 -17.789 1.00 44.41 108 SER A C 1
ATOM 863 O O . SER A 1 108 ? 26.945 8.288 -18.638 1.00 44.41 108 SER A O 1
ATOM 865 N N . LEU A 1 109 ? 27.379 8.757 -16.493 1.00 50.06 109 LEU A N 1
ATOM 866 C CA .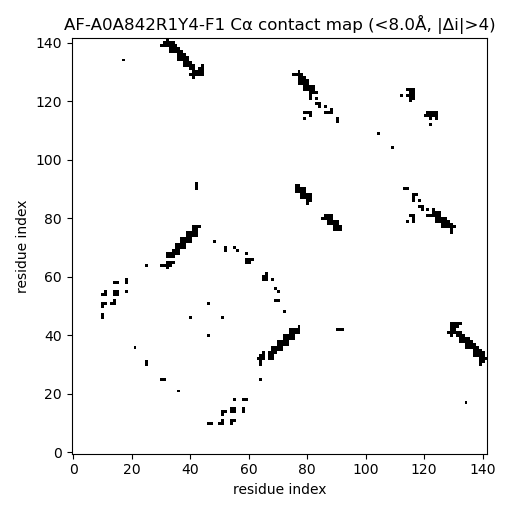 LEU A 1 109 ? 26.800 7.551 -15.876 1.00 50.06 109 LEU A CA 1
ATOM 867 C C . LEU A 1 109 ? 25.444 7.853 -15.209 1.00 50.06 109 LEU A C 1
ATOM 869 O O . LEU A 1 109 ? 24.972 7.081 -14.368 1.00 50.06 109 LEU A O 1
ATOM 873 N N . ALA A 1 110 ? 24.826 8.989 -15.561 1.00 49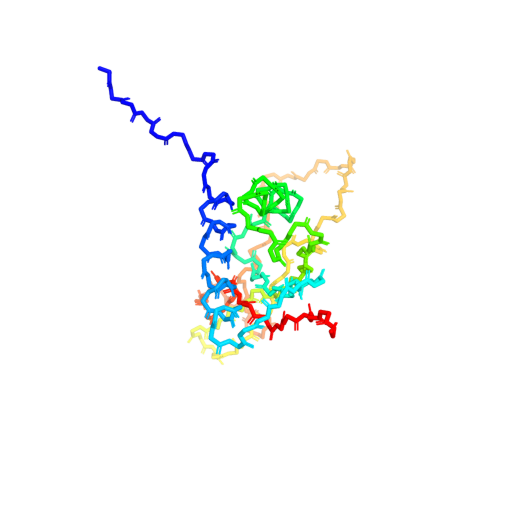.19 110 ALA A N 1
ATOM 874 C CA . ALA A 1 110 ? 23.536 9.432 -15.055 1.00 49.19 110 ALA A CA 1
ATOM 875 C C . ALA A 1 110 ? 22.500 8.305 -15.121 1.00 49.19 110 ALA A C 1
ATOM 877 O O . ALA A 1 110 ? 22.077 7.897 -16.198 1.00 49.19 110 ALA A O 1
ATOM 878 N N . ARG A 1 111 ? 22.123 7.825 -13.928 1.00 53.97 111 ARG A N 1
ATOM 879 C CA . ARG A 1 111 ? 20.985 6.950 -13.611 1.00 53.97 111 ARG A CA 1
ATOM 880 C C . ARG A 1 111 ? 20.720 5.882 -14.685 1.00 53.97 111 ARG A C 1
ATOM 882 O O . ARG A 1 111 ? 20.002 6.179 -15.642 1.00 53.97 111 ARG A O 1
ATOM 889 N N . PRO A 1 112 ? 21.216 4.632 -14.537 1.00 60.19 112 PRO A N 1
ATOM 890 C CA . PRO A 1 112 ? 20.843 3.564 -15.462 1.00 60.19 112 PRO A CA 1
ATOM 891 C C . PRO A 1 112 ? 19.325 3.572 -15.626 1.00 60.19 112 PRO A C 1
ATOM 893 O O . PRO A 1 112 ? 18.609 3.565 -14.626 1.00 60.19 112 PRO A O 1
ATOM 896 N N . ASN A 1 113 ? 18.850 3.680 -16.873 1.00 70.12 113 ASN A N 1
ATOM 897 C CA . ASN A 1 113 ? 17.421 3.733 -17.156 1.00 70.12 113 ASN A CA 1
ATOM 898 C C . ASN A 1 113 ? 16.775 2.469 -16.577 1.00 70.12 113 ASN A C 1
ATOM 900 O O . ASN A 1 113 ? 16.868 1.383 -17.154 1.00 70.12 113 ASN A O 1
ATOM 904 N N . ILE A 1 114 ? 16.152 2.635 -15.413 1.00 75.56 114 ILE A N 1
ATOM 905 C CA . ILE A 1 114 ? 15.528 1.567 -14.638 1.00 75.56 114 ILE A CA 1
ATOM 906 C C . ILE A 1 114 ? 14.356 0.944 -15.393 1.00 75.56 114 ILE A C 1
ATOM 908 O O . ILE A 1 114 ? 13.952 -0.160 -15.071 1.00 75.56 114 ILE A O 1
ATOM 912 N N . PHE A 1 115 ? 13.837 1.617 -16.420 1.00 83.06 115 PHE A N 1
ATOM 913 C CA . PHE A 1 115 ? 12.732 1.141 -17.239 1.00 83.06 115 PHE A CA 1
ATOM 914 C C . PHE A 1 115 ? 13.187 0.312 -18.446 1.00 83.06 115 PHE A C 1
ATOM 916 O O . PHE A 1 115 ? 12.381 0.034 -19.326 1.00 83.06 115 PHE A O 1
ATOM 923 N N . LYS A 1 116 ? 14.456 -0.104 -18.530 1.00 85.25 116 LYS A N 1
ATOM 924 C CA . LYS A 1 116 ? 14.908 -1.014 -19.593 1.00 85.25 116 LYS A CA 1
ATOM 925 C C . LYS A 1 116 ? 14.364 -2.425 -19.396 1.00 85.25 116 LYS A C 1
ATOM 927 O O . LYS A 1 116 ? 14.339 -2.949 -18.284 1.00 85.25 116 LYS A O 1
ATOM 932 N N . CYS A 1 117 ? 14.016 -3.071 -20.504 1.00 86.19 117 CYS A N 1
ATOM 933 C CA . CYS A 1 117 ? 13.646 -4.478 -20.501 1.00 86.19 117 CYS A CA 1
ATOM 934 C C . CYS A 1 117 ? 14.811 -5.347 -19.998 1.00 86.19 117 CYS A C 1
ATOM 936 O O . CYS A 1 117 ? 15.934 -5.250 -20.504 1.00 86.19 117 CYS A O 1
ATOM 938 N N . SER A 1 118 ? 14.552 -6.239 -19.040 1.00 85.81 118 SER A N 1
ATOM 939 C CA . SER A 1 118 ? 15.566 -7.181 -18.552 1.00 85.81 118 SER A CA 1
ATOM 940 C C . SER A 1 118 ? 16.005 -8.186 -19.626 1.00 85.81 118 SER A C 1
ATOM 942 O O . SER A 1 118 ? 17.185 -8.549 -19.642 1.00 85.81 118 SER A O 1
ATOM 944 N N . THR A 1 119 ? 15.097 -8.551 -20.540 1.00 89.12 119 THR A N 1
ATOM 945 C CA . THR A 1 119 ? 15.289 -9.535 -21.617 1.00 89.12 119 THR A CA 1
ATOM 946 C C . THR A 1 119 ? 16.064 -8.972 -22.811 1.00 89.12 119 THR A C 1
ATOM 948 O O . THR A 1 119 ? 17.179 -9.408 -23.073 1.00 89.12 119 THR A O 1
ATOM 951 N N . CYS A 1 120 ? 15.508 -7.992 -23.535 1.00 90.38 120 CYS A N 1
ATOM 952 C CA . CYS A 1 120 ? 16.084 -7.496 -24.795 1.00 90.38 120 CYS A CA 1
ATOM 953 C C . CYS A 1 120 ? 16.876 -6.185 -24.654 1.00 90.38 120 CYS A C 1
ATOM 955 O O . CYS A 1 120 ? 17.401 -5.676 -25.638 1.00 90.38 120 CYS A O 1
ATOM 957 N N . LYS A 1 121 ? 16.942 -5.608 -23.445 1.00 85.69 121 LYS A N 1
ATOM 958 C CA . LYS A 1 121 ? 17.591 -4.316 -23.134 1.00 85.69 121 LYS A CA 1
ATOM 959 C C . LYS A 1 121 ? 17.010 -3.086 -23.840 1.00 85.69 121 LYS A C 1
ATOM 961 O O . LYS A 1 121 ? 17.521 -1.987 -23.609 1.00 85.69 121 LYS A O 1
ATOM 966 N N . SER A 1 122 ? 15.933 -3.240 -24.616 1.00 88.06 122 SER A N 1
ATOM 967 C CA . SER A 1 122 ? 15.203 -2.110 -25.193 1.00 88.06 122 SER A CA 1
ATOM 968 C C . SER A 1 122 ? 14.754 -1.140 -24.098 1.00 88.06 122 SER A C 1
ATOM 970 O O . SER A 1 122 ? 14.363 -1.547 -22.997 1.00 88.06 122 SER A O 1
ATOM 972 N N . ALA A 1 123 ? 14.845 0.152 -24.407 1.00 86.88 123 ALA A N 1
ATOM 973 C CA . ALA A 1 123 ? 14.316 1.229 -23.579 1.00 86.88 123 ALA A CA 1
ATOM 974 C C . ALA A 1 123 ? 12.836 1.521 -23.879 1.00 86.88 123 ALA A C 1
ATOM 976 O O . ALA A 1 123 ? 12.222 2.280 -23.133 1.00 86.88 123 ALA A O 1
ATOM 977 N N . ASP A 1 124 ? 12.273 0.924 -24.935 1.00 92.12 124 ASP A N 1
ATOM 978 C CA . ASP A 1 124 ? 10.861 1.063 -25.275 1.00 92.12 124 ASP A CA 1
ATOM 979 C C . ASP A 1 124 ? 10.008 0.140 -24.394 1.00 92.12 124 ASP A C 1
ATOM 981 O O . ASP A 1 124 ? 9.788 -1.050 -24.669 1.00 92.12 124 ASP A O 1
ATOM 985 N N . THR A 1 125 ? 9.590 0.692 -23.258 1.00 91.31 125 THR A N 1
ATOM 986 C CA . THR A 1 125 ? 8.736 0.019 -22.288 1.00 91.31 125 THR A CA 1
ATOM 987 C C . THR A 1 125 ? 7.609 0.934 -21.825 1.00 91.31 125 THR A C 1
ATOM 989 O O . THR A 1 125 ? 7.726 2.159 -21.783 1.00 91.31 125 THR A O 1
ATOM 992 N N . LYS A 1 126 ? 6.488 0.321 -21.450 1.00 93.38 126 LYS A N 1
ATOM 993 C CA . LYS A 1 126 ? 5.320 0.997 -20.883 1.00 93.38 126 LYS A CA 1
ATOM 994 C C . LYS A 1 126 ? 5.044 0.482 -19.479 1.00 93.38 126 LYS A C 1
ATOM 996 O O . LYS A 1 126 ? 5.174 -0.710 -19.208 1.00 93.38 126 LYS A O 1
ATOM 1001 N N . ILE A 1 127 ? 4.624 1.365 -18.579 1.00 92.75 127 ILE A N 1
ATOM 1002 C CA . ILE A 1 127 ? 4.234 0.967 -17.222 1.00 92.75 127 ILE A CA 1
ATOM 1003 C C . ILE A 1 127 ? 2.871 0.275 -17.266 1.00 92.75 127 ILE A C 1
ATOM 1005 O O . ILE A 1 127 ? 1.898 0.867 -17.730 1.00 92.75 127 ILE A O 1
ATOM 1009 N N . VAL A 1 128 ? 2.807 -0.946 -16.738 1.00 94.75 128 VAL A N 1
ATOM 1010 C CA . VAL A 1 128 ? 1.598 -1.786 -16.683 1.00 94.75 128 VAL A CA 1
ATOM 1011 C C . VAL A 1 128 ? 1.138 -2.102 -15.256 1.00 94.75 128 VAL A C 1
ATOM 1013 O O . VAL A 1 128 ? 0.102 -2.733 -15.087 1.00 94.75 128 VAL A O 1
ATOM 1016 N N . GLY A 1 129 ? 1.873 -1.673 -14.225 1.00 93.44 129 GLY A N 1
ATOM 1017 C CA . GLY A 1 129 ? 1.456 -1.847 -12.831 1.00 93.44 129 GLY A CA 1
ATOM 1018 C C . GLY A 1 129 ? 2.332 -1.104 -11.827 1.00 93.44 129 GLY A C 1
ATOM 1019 O O . GLY A 1 129 ? 3.408 -0.605 -12.173 1.00 93.44 129 GLY A O 1
ATOM 1020 N N . GLY A 1 130 ? 1.862 -1.041 -10.581 1.00 90.81 130 GLY A N 1
ATOM 1021 C CA . GLY A 1 130 ? 2.528 -0.358 -9.471 1.00 90.81 130 GLY A CA 1
ATOM 1022 C C . GLY A 1 130 ? 2.275 1.150 -9.410 1.00 90.81 130 GLY A C 1
ATOM 1023 O O . GLY A 1 130 ? 3.021 1.854 -8.740 1.00 90.81 130 GLY A O 1
ATOM 1024 N N . LYS A 1 131 ? 1.239 1.654 -10.089 1.00 90.12 131 LYS A N 1
ATOM 1025 C CA . LYS A 1 131 ? 0.732 3.0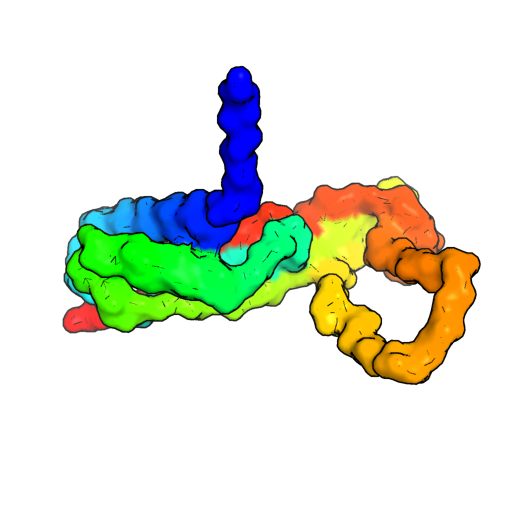36 -9.951 1.00 90.12 131 LYS A CA 1
ATOM 1026 C C . LYS A 1 131 ? -0.455 3.128 -8.985 1.00 90.12 131 LYS A C 1
ATOM 1028 O O . LYS A 1 131 ? -0.980 4.209 -8.742 1.00 90.12 131 LYS A O 1
ATOM 1033 N N . GLU A 1 132 ? -0.890 1.988 -8.474 1.00 88.62 132 GLU A N 1
ATOM 1034 C CA . GLU A 1 132 ? -2.098 1.813 -7.691 1.00 88.62 132 GLU A CA 1
ATOM 1035 C C . GLU A 1 132 ? -1.810 1.587 -6.201 1.00 88.62 132 GLU A C 1
ATOM 1037 O O . GLU A 1 132 ? -0.758 1.080 -5.803 1.00 88.62 132 GLU A O 1
ATOM 1042 N N . VAL A 1 133 ? -2.793 1.951 -5.380 1.00 86.81 133 VAL A N 1
ATOM 1043 C CA . VAL A 1 133 ? -2.872 1.615 -3.957 1.00 86.81 133 VAL A CA 1
ATOM 1044 C C . VAL A 1 133 ? -4.113 0.754 -3.764 1.00 86.81 133 VAL A C 1
ATOM 1046 O O . VAL A 1 133 ? -5.157 1.034 -4.352 1.00 86.81 133 VAL A O 1
ATOM 1049 N N . THR A 1 134 ? -4.029 -0.315 -2.978 1.00 87.50 134 THR A N 1
ATOM 1050 C CA . THR A 1 134 ? -5.156 -1.245 -2.809 1.00 87.50 134 THR A CA 1
ATOM 1051 C C . THR A 1 134 ? -5.300 -1.694 -1.364 1.00 87.50 134 THR A C 1
ATOM 1053 O O . THR A 1 134 ? -4.337 -2.164 -0.763 1.00 87.50 134 THR A O 1
ATOM 1056 N N . VAL A 1 135 ? -6.516 -1.614 -0.818 1.00 89.25 135 VAL A N 1
ATOM 1057 C CA . VAL A 1 135 ? -6.851 -2.204 0.487 1.00 89.25 135 VAL A CA 1
ATOM 1058 C C . VAL A 1 135 ? -6.911 -3.720 0.338 1.00 89.25 135 VAL A C 1
ATOM 1060 O O . VAL A 1 135 ? -7.651 -4.232 -0.500 1.00 89.25 135 VAL A O 1
ATOM 1063 N N . LYS A 1 136 ? -6.112 -4.446 1.122 1.00 88.31 136 LYS A N 1
ATOM 1064 C CA . LYS A 1 136 ? -6.043 -5.911 1.064 1.00 88.31 136 LYS A CA 1
ATOM 1065 C C . LYS A 1 136 ? -6.957 -6.591 2.056 1.00 88.31 136 LYS A C 1
ATOM 1067 O O . LYS A 1 136 ? -7.657 -7.531 1.697 1.00 88.31 136 LYS A O 1
ATOM 1072 N N . SER A 1 137 ? -6.896 -6.158 3.302 1.00 87.12 137 SER A N 1
ATOM 1073 C CA . SER A 1 137 ? -7.636 -6.778 4.387 1.00 87.12 137 SER A CA 1
ATOM 1074 C C . SER A 1 137 ? -7.748 -5.812 5.553 1.00 87.12 137 SER A C 1
ATOM 1076 O O . SER A 1 137 ? -6.949 -4.884 5.697 1.00 87.12 137 SER A O 1
ATOM 1078 N N . MET A 1 138 ? -8.743 -6.054 6.395 1.00 89.75 138 MET A N 1
ATOM 1079 C CA . MET A 1 138 ? -8.915 -5.374 7.670 1.00 89.75 138 MET A CA 1
ATOM 1080 C C . MET A 1 138 ? -8.955 -6.438 8.757 1.00 89.75 138 MET A C 1
ATOM 1082 O O . MET A 1 138 ? -9.616 -7.461 8.593 1.00 89.75 138 MET A O 1
ATOM 1086 N N . LEU A 1 139 ? -8.217 -6.208 9.838 1.00 89.75 139 LEU A N 1
ATOM 1087 C CA . LEU A 1 139 ? -8.340 -6.996 11.058 1.00 89.75 139 LEU A CA 1
ATOM 1088 C C . LEU A 1 139 ? -9.305 -6.262 11.979 1.00 89.75 139 LEU A C 1
ATOM 1090 O O . LEU A 1 139 ? -9.091 -5.084 12.269 1.00 89.75 139 LEU A O 1
ATOM 1094 N N . ILE A 1 140 ? -10.351 -6.956 12.407 1.00 89.25 140 ILE A N 1
ATOM 1095 C CA . ILE A 1 140 ? -11.402 -6.438 13.285 1.00 89.25 140 ILE A CA 1
ATOM 1096 C C . ILE A 1 140 ? -11.256 -7.055 14.678 1.00 89.25 140 ILE A C 1
ATOM 1098 O O . ILE A 1 140 ? -10.702 -8.150 14.803 1.00 89.25 140 ILE A O 1
ATOM 1102 N N . ASP A 1 141 ? -11.675 -6.326 15.711 1.00 76.38 141 ASP A N 1
ATOM 1103 C CA . ASP A 1 141 ? -11.858 -6.908 17.046 1.00 76.38 141 ASP A CA 1
ATOM 1104 C C . ASP A 1 141 ? -13.221 -7.602 17.125 1.00 76.38 141 ASP A C 1
ATOM 1106 O O . ASP A 1 141 ? -14.165 -7.163 16.460 1.00 76.38 141 ASP A O 1
ATOM 1110 N N . GLU A 1 142 ? -13.291 -8.687 17.897 1.00 59.78 142 GLU A N 1
ATOM 1111 C CA . GLU A 1 142 ? -14.534 -9.429 18.164 1.00 59.78 142 GLU A CA 1
ATOM 1112 C C . GLU A 1 142 ? -15.471 -8.663 19.112 1.00 59.78 142 GLU A C 1
ATOM 1114 O O . GLU A 1 142 ? -14.973 -8.006 20.058 1.00 59.78 142 GLU A O 1
#

Solvent-accessible surface area (backbone atoms only — not comparable to full-atom values): 8451 Å² total; per-residue (Å²): 133,86,82,73,81,70,83,84,42,64,47,45,52,49,28,52,53,49,50,55,58,50,48,56,51,31,65,75,66,71,53,71,36,34,52,30,43,33,33,40,37,15,50,67,54,69,73,54,66,72,58,30,48,53,34,35,60,65,56,28,70,81,34,81,38,35,57,83,36,44,80,44,82,44,82,38,59,17,29,34,31,21,74,84,80,63,50,75,36,79,38,63,83,82,79,70,66,76,77,63,92,78,66,91,72,60,80,90,68,63,70,76,71,78,64,38,31,80,84,82,59,46,69,56,48,45,80,76,44,20,68,51,73,44,82,74,51,69,45,65,60,134